Protein AF-I3SYH5-F1 (afdb_monomer_lite)

Organism: Lotus japonicus (NCBI:txid34305)

Structure (mmCIF, N/CA/C/O backbone):
data_AF-I3SYH5-F1
#
_entry.id   AF-I3SYH5-F1
#
loop_
_atom_site.group_PDB
_atom_site.id
_atom_site.type_symbol
_atom_site.label_atom_id
_atom_site.label_alt_id
_atom_site.label_comp_id
_atom_site.label_asym_id
_atom_site.label_entity_id
_atom_site.label_seq_id
_atom_site.pdbx_PDB_ins_code
_atom_site.Cartn_x
_atom_site.Cartn_y
_atom_site.Cartn_z
_atom_site.occupancy
_atom_site.B_iso_or_equiv
_atom_site.auth_seq_id
_atom_site.auth_comp_id
_atom_site.auth_asym_id
_atom_site.auth_atom_id
_atom_site.pdbx_PDB_model_num
ATOM 1 N N . MET A 1 1 ? 0.098 -15.986 -12.088 1.00 41.72 1 MET A N 1
ATOM 2 C CA . MET A 1 1 ? -0.651 -14.912 -11.403 1.00 41.72 1 MET A CA 1
ATOM 3 C C . MET A 1 1 ? -0.326 -13.596 -12.077 1.00 41.72 1 MET A C 1
ATOM 5 O O . MET A 1 1 ? 0.841 -13.251 -12.202 1.00 41.72 1 MET A O 1
ATOM 9 N N . ARG A 1 2 ? -1.33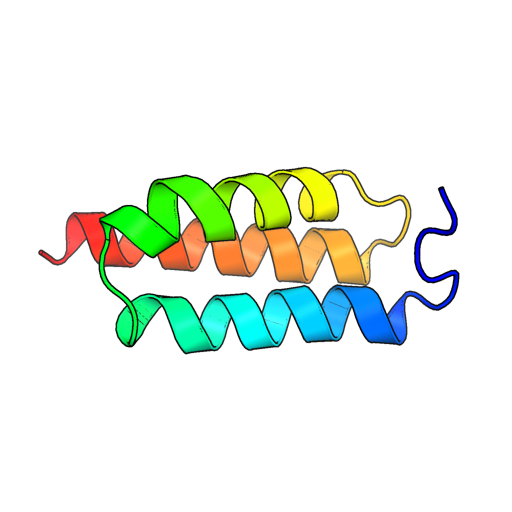7 -12.939 -12.645 1.00 50.31 2 ARG A N 1
ATOM 10 C CA . ARG A 1 2 ? -1.171 -11.753 -13.488 1.00 50.31 2 ARG A CA 1
ATOM 11 C C . ARG A 1 2 ? -1.136 -10.517 -12.586 1.00 50.31 2 ARG A C 1
ATOM 13 O O . ARG A 1 2 ? -2.131 -9.817 -12.496 1.00 50.31 2 ARG A O 1
ATOM 20 N N . LEU A 1 3 ? -0.008 -10.322 -11.897 1.00 52.03 3 LEU A N 1
ATOM 21 C CA . LEU A 1 3 ? 0.324 -9.071 -11.211 1.00 52.03 3 LEU A CA 1
ATOM 22 C C . LEU A 1 3 ? 0.113 -7.933 -12.207 1.00 52.03 3 LEU A C 1
ATOM 24 O O . LEU A 1 3 ? 0.660 -7.998 -13.313 1.00 52.03 3 LEU A O 1
ATOM 28 N N . ASP A 1 4 ? -0.711 -6.951 -11.851 1.00 55.91 4 ASP A N 1
ATOM 29 C CA . ASP A 1 4 ? -0.997 -5.794 -12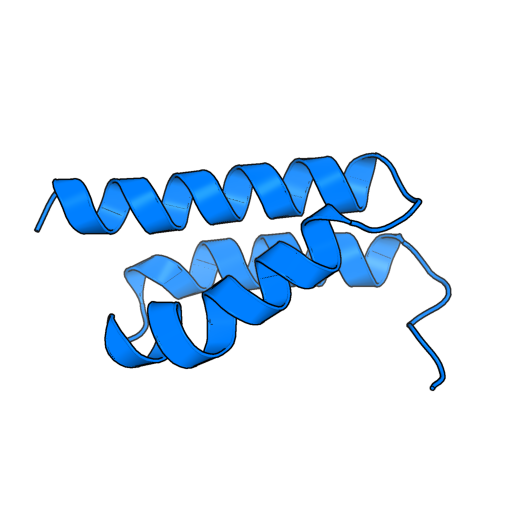.692 1.00 55.91 4 ASP A CA 1
ATOM 30 C C . ASP A 1 4 ? 0.319 -5.225 -13.225 1.00 55.91 4 ASP A C 1
ATOM 32 O O . ASP A 1 4 ? 1.142 -4.706 -12.478 1.00 55.91 4 ASP A O 1
ATOM 36 N N . ARG A 1 5 ? 0.570 -5.392 -14.529 1.00 57.88 5 ARG A N 1
ATOM 37 C CA . ARG A 1 5 ? 1.858 -5.043 -15.162 1.00 57.88 5 ARG A CA 1
ATOM 38 C C . ARG A 1 5 ? 2.117 -3.538 -15.199 1.00 57.88 5 ARG A C 1
ATOM 40 O O . ARG A 1 5 ? 3.132 -3.113 -15.737 1.00 57.88 5 ARG A O 1
ATOM 47 N N . VAL A 1 6 ? 1.180 -2.747 -14.690 1.00 71.81 6 VAL A N 1
ATOM 48 C CA . VAL A 1 6 ? 1.232 -1.296 -14.696 1.00 71.81 6 VAL A CA 1
ATOM 49 C C . VAL A 1 6 ? 1.531 -0.847 -13.264 1.00 71.81 6 VAL A C 1
ATOM 51 O O . VAL A 1 6 ? 0.627 -0.888 -12.425 1.00 71.81 6 VAL A O 1
ATOM 54 N N . PRO A 1 7 ? 2.764 -0.393 -12.977 1.00 70.25 7 PRO A N 1
ATOM 55 C CA . PRO A 1 7 ? 3.148 0.136 -11.666 1.00 70.25 7 PRO A CA 1
ATOM 56 C C . PRO A 1 7 ? 2.181 1.196 -11.130 1.00 70.25 7 PRO A C 1
ATOM 58 O O . PRO A 1 7 ? 1.912 1.252 -9.931 1.00 70.25 7 PRO A O 1
ATOM 61 N N . ASN A 1 8 ? 1.557 1.954 -12.040 1.00 76.19 8 ASN A N 1
ATOM 62 C CA . ASN A 1 8 ? 0.579 2.985 -11.702 1.00 76.19 8 ASN A CA 1
ATOM 63 C C . ASN A 1 8 ? -0.635 2.486 -10.925 1.00 76.19 8 ASN A C 1
ATOM 65 O O . ASN A 1 8 ? -1.214 3.231 -10.140 1.00 76.19 8 ASN A O 1
ATOM 69 N N . ILE A 1 9 ? -1.035 1.234 -11.126 1.00 83.50 9 ILE A N 1
ATOM 70 C CA . ILE A 1 9 ? -2.149 0.653 -10.378 1.00 83.50 9 ILE A CA 1
ATOM 71 C C . ILE A 1 9 ? -1.666 0.282 -8.976 1.00 83.50 9 ILE A C 1
ATOM 73 O O . ILE A 1 9 ? -2.305 0.636 -7.990 1.00 83.50 9 ILE A O 1
ATOM 77 N N . LYS A 1 10 ? -0.495 -0.350 -8.877 1.00 85.56 10 LYS A N 1
ATOM 78 C CA . LYS A 1 10 ? 0.049 -0.857 -7.615 1.00 85.56 10 LYS A CA 1
ATOM 79 C C . LYS A 1 10 ? 0.384 0.245 -6.613 1.00 85.56 10 LYS A C 1
ATOM 81 O O . LYS A 1 10 ? 0.018 0.126 -5.446 1.00 85.56 10 LYS A O 1
ATOM 86 N N . PHE A 1 11 ? 0.998 1.352 -7.045 1.00 88.00 11 PHE A N 1
ATOM 87 C CA . PHE A 1 11 ? 1.247 2.456 -6.112 1.00 88.00 11 PHE A CA 1
ATOM 88 C C . PHE A 1 11 ? -0.055 3.135 -5.671 1.00 88.00 11 PHE A C 1
ATOM 90 O O . PHE A 1 11 ? -0.142 3.637 -4.552 1.00 88.00 11 PHE A O 1
ATOM 97 N N . ASN A 1 12 ? -1.085 3.157 -6.527 1.00 90.81 12 ASN A N 1
ATOM 98 C CA . ASN A 1 12 ? -2.393 3.687 -6.150 1.00 90.81 12 ASN A CA 1
ATOM 99 C C . ASN A 1 12 ? -3.084 2.774 -5.135 1.00 90.81 12 ASN A C 1
ATOM 101 O O . ASN A 1 12 ? -3.696 3.284 -4.202 1.00 90.81 12 ASN A O 1
ATOM 105 N N . VAL A 1 13 ? -2.919 1.451 -5.250 1.00 92.00 13 VAL A N 1
ATOM 106 C CA . VAL A 1 13 ? -3.353 0.507 -4.210 1.00 92.00 13 VAL A CA 1
ATOM 107 C C . VAL A 1 13 ? -2.670 0.835 -2.883 1.00 92.00 13 VAL A C 1
ATOM 109 O O . VAL A 1 13 ? -3.369 0.999 -1.890 1.00 92.00 13 VAL A O 1
ATOM 112 N N . ALA A 1 14 ? -1.347 1.035 -2.860 1.00 93.69 14 ALA A N 1
ATOM 113 C CA . ALA A 1 14 ? -0.639 1.419 -1.634 1.00 93.69 14 ALA A CA 1
ATOM 114 C C . ALA A 1 14 ? -1.184 2.724 -1.014 1.00 93.69 14 ALA A C 1
ATOM 116 O O . ALA A 1 14 ? -1.421 2.784 0.191 1.00 93.69 14 ALA A O 1
ATOM 117 N N . LYS A 1 15 ? -1.462 3.746 -1.837 1.00 93.38 15 LYS A N 1
ATOM 118 C CA . LYS A 1 15 ? -2.048 5.024 -1.387 1.00 93.38 15 LYS A CA 1
ATOM 119 C C . LYS A 1 15 ? -3.465 4.875 -0.830 1.00 93.38 15 LYS A C 1
ATOM 121 O O . LYS A 1 15 ? -3.789 5.488 0.182 1.00 93.38 15 LYS A O 1
ATOM 126 N N . VAL A 1 16 ? -4.313 4.076 -1.479 1.00 95.00 16 VAL A N 1
ATOM 127 C CA . VAL A 1 16 ? -5.682 3.818 -1.004 1.00 95.00 16 VAL A CA 1
ATOM 128 C C . VAL A 1 16 ? -5.651 3.008 0.288 1.00 95.00 16 VAL A C 1
ATOM 130 O O . VAL A 1 16 ? -6.355 3.335 1.233 1.00 95.00 16 VAL A O 1
ATOM 133 N N . LEU A 1 17 ? -4.798 1.989 0.374 1.00 94.00 17 LEU A N 1
ATOM 134 C CA . LEU A 1 17 ? -4.614 1.230 1.608 1.00 94.00 17 LEU A CA 1
ATOM 135 C C . LEU A 1 17 ? -4.166 2.140 2.757 1.00 94.00 17 LEU A C 1
ATOM 137 O O . LEU A 1 17 ? -4.721 2.042 3.846 1.00 94.00 17 LEU A O 1
ATOM 141 N N . GLN A 1 18 ? -3.244 3.074 2.503 1.00 94.19 18 GLN A N 1
ATOM 142 C CA . GLN A 1 18 ? -2.817 4.060 3.497 1.00 94.19 18 GLN A CA 1
ATOM 143 C C . GLN A 1 18 ? -3.973 4.925 4.019 1.00 94.19 18 GLN A C 1
ATOM 145 O O . GLN A 1 18 ? -4.059 5.159 5.223 1.00 94.19 18 GLN A O 1
ATOM 150 N N . SER A 1 19 ? -4.866 5.396 3.142 1.00 94.44 19 SER A N 1
ATOM 151 C CA . SER A 1 19 ? -5.999 6.238 3.550 1.00 94.44 19 SER A CA 1
ATOM 152 C C . SER A 1 19 ? -7.094 5.471 4.293 1.00 94.44 19 SER A C 1
ATOM 154 O O . SER A 1 19 ? -7.862 6.086 5.030 1.00 94.44 19 SER A O 1
ATOM 156 N N . LEU A 1 20 ? -7.155 4.144 4.135 1.00 92.44 20 LEU A N 1
ATOM 157 C CA . LEU A 1 20 ? -8.090 3.274 4.851 1.00 92.44 20 LEU A CA 1
ATOM 158 C C . LEU A 1 20 ? -7.631 2.920 6.271 1.00 92.44 20 LEU A C 1
ATOM 160 O O . LEU A 1 20 ? -8.486 2.623 7.101 1.00 92.44 20 LEU A O 1
ATOM 164 N N . ILE A 1 21 ? -6.326 2.978 6.570 1.00 91.75 21 ILE A N 1
ATOM 165 C CA . ILE A 1 21 ? -5.760 2.651 7.895 1.00 91.75 21 ILE A CA 1
ATOM 166 C C . ILE A 1 21 ? -6.517 3.317 9.062 1.00 91.75 21 ILE A C 1
ATOM 168 O O . ILE A 1 21 ? -6.865 2.596 9.990 1.00 91.75 21 ILE A O 1
ATOM 172 N N . PRO A 1 22 ? -6.809 4.637 9.061 1.00 91.00 22 PRO A N 1
ATOM 173 C CA . PRO A 1 22 ? -7.520 5.271 10.177 1.00 91.00 22 PRO A CA 1
ATOM 174 C C . PRO A 1 22 ? -9.041 5.029 10.175 1.00 91.00 22 PRO A C 1
ATOM 176 O O . PRO A 1 22 ? -9.728 5.514 11.068 1.00 91.00 22 PR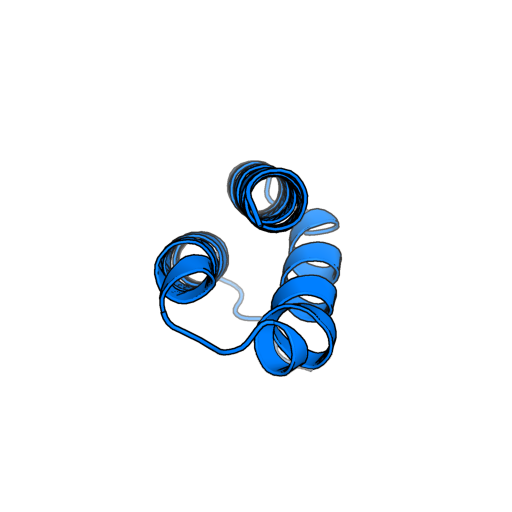O A O 1
ATOM 179 N N . ILE A 1 23 ? -9.586 4.360 9.153 1.00 92.94 23 ILE A N 1
ATOM 180 C CA . ILE A 1 23 ? -11.034 4.178 8.951 1.00 92.94 23 ILE A CA 1
ATOM 181 C C . ILE A 1 23 ? -11.477 2.778 9.385 1.00 92.94 23 ILE A C 1
ATOM 183 O O . ILE A 1 23 ? -12.588 2.607 9.886 1.00 92.94 23 ILE A O 1
ATOM 187 N N . VAL A 1 24 ? -10.635 1.772 9.148 1.00 91.06 24 VAL A N 1
ATOM 188 C CA . VAL A 1 24 ? -10.951 0.368 9.430 1.00 91.06 24 VAL A CA 1
ATOM 189 C C . VAL A 1 24 ? -10.478 -0.046 10.823 1.00 91.06 24 VAL A C 1
ATOM 191 O O . VAL A 1 24 ? -9.632 0.603 11.430 1.00 91.06 24 VAL A O 1
ATOM 194 N N . GLU A 1 25 ? -11.014 -1.156 11.329 1.00 91.44 25 GLU A N 1
ATOM 195 C CA . GLU A 1 25 ? -10.565 -1.738 12.595 1.00 91.44 25 GLU A CA 1
ATOM 196 C C . GLU A 1 25 ? -9.101 -2.191 12.525 1.00 91.44 25 GLU A C 1
ATOM 198 O O . GLU A 1 25 ? -8.630 -2.672 11.491 1.00 91.44 25 GLU A O 1
ATOM 203 N N . GLU A 1 26 ? -8.403 -2.132 13.660 1.00 89.00 26 GLU A N 1
ATOM 204 C CA . GLU A 1 26 ? -7.009 -2.577 13.777 1.00 89.00 26 GLU A CA 1
ATOM 205 C C . GLU A 1 26 ? -6.817 -4.026 13.301 1.00 89.00 26 GLU A C 1
ATOM 207 O O . GLU A 1 26 ? -5.849 -4.332 12.605 1.00 89.00 26 GLU A O 1
ATOM 212 N N . SER A 1 27 ? -7.790 -4.902 13.570 1.00 92.25 27 SER A N 1
ATOM 213 C CA . SER A 1 27 ? -7.792 -6.294 13.109 1.00 92.25 27 SER A CA 1
ATOM 214 C C . SER A 1 27 ? -7.702 -6.410 11.579 1.00 92.25 27 SER A C 1
ATOM 216 O O . SER A 1 27 ? -7.008 -7.285 11.057 1.00 92.25 27 SER A O 1
ATOM 218 N N . VAL A 1 28 ? -8.360 -5.511 10.842 1.00 93.19 28 VAL A N 1
ATOM 219 C CA . VAL A 1 28 ? -8.328 -5.456 9.374 1.00 93.19 28 VAL A CA 1
ATOM 220 C C . VAL A 1 28 ? -6.990 -4.899 8.897 1.00 93.19 28 VAL A C 1
ATOM 222 O O . VAL A 1 28 ? -6.417 -5.412 7.928 1.00 93.19 28 VAL A O 1
ATOM 225 N N . VAL A 1 29 ? -6.456 -3.893 9.598 1.00 92.69 29 VAL A N 1
ATOM 226 C CA . VAL A 1 29 ? -5.127 -3.345 9.305 1.00 92.69 29 VAL A CA 1
ATOM 227 C C . VAL A 1 29 ? -4.064 -4.439 9.418 1.00 92.69 29 VAL A C 1
ATOM 229 O O . VAL A 1 29 ? -3.276 -4.625 8.492 1.00 92.69 29 VAL A O 1
ATOM 232 N N . GLU A 1 30 ? -4.061 -5.201 10.511 1.00 92.25 30 GLU A N 1
ATOM 233 C CA . GLU A 1 30 ? -3.051 -6.228 10.773 1.00 92.25 30 GLU A CA 1
ATOM 234 C C . GLU A 1 30 ? -3.170 -7.452 9.868 1.00 92.25 30 GLU A C 1
ATOM 236 O O . GLU A 1 30 ? -2.159 -7.925 9.351 1.00 92.25 30 GLU A O 1
ATOM 241 N N . ASN A 1 31 ? -4.386 -7.963 9.668 1.00 93.19 31 ASN A N 1
ATOM 242 C CA . ASN A 1 31 ? -4.580 -9.242 8.984 1.00 93.19 31 ASN A CA 1
ATOM 243 C C . ASN A 1 31 ? -4.710 -9.107 7.463 1.00 93.19 31 ASN A C 1
ATOM 245 O O . ASN A 1 31 ? -4.547 -10.096 6.754 1.00 93.19 31 ASN A O 1
ATOM 249 N N . THR A 1 32 ? -5.025 -7.911 6.951 1.00 93.38 32 THR A N 1
ATOM 250 C CA . THR A 1 32 ? -5.270 -7.695 5.513 1.00 93.38 32 THR A CA 1
ATOM 251 C C . THR A 1 32 ? -4.369 -6.617 4.927 1.00 93.38 32 THR A C 1
ATOM 253 O O . THR A 1 32 ? -3.627 -6.884 3.983 1.00 93.38 32 THR A O 1
ATOM 256 N N . ILE A 1 33 ? -4.390 -5.403 5.483 1.00 93.81 33 ILE A N 1
ATOM 257 C CA . ILE A 1 33 ? -3.681 -4.264 4.880 1.00 93.81 33 ILE A CA 1
ATOM 258 C C . ILE A 1 33 ? -2.163 -4.444 4.982 1.00 93.81 33 ILE A C 1
ATOM 260 O O . ILE A 1 33 ? -1.455 -4.283 3.987 1.00 93.81 33 ILE A O 1
ATOM 264 N N . ARG A 1 34 ? -1.653 -4.806 6.163 1.00 93.25 34 ARG A N 1
ATOM 265 C CA . ARG A 1 34 ? -0.214 -4.937 6.414 1.00 93.25 34 ARG A CA 1
ATOM 266 C C . ARG A 1 34 ? 0.442 -6.016 5.539 1.00 93.25 34 ARG A C 1
ATOM 268 O O . ARG A 1 34 ? 1.447 -5.682 4.914 1.00 93.25 34 ARG A O 1
ATOM 275 N N . PRO A 1 35 ? -0.100 -7.245 5.396 1.00 95.31 35 PRO A N 1
ATOM 276 C CA . PRO A 1 35 ? 0.448 -8.240 4.472 1.00 95.31 35 PRO A CA 1
ATOM 277 C C . PRO A 1 35 ? 0.488 -7.756 3.018 1.00 95.31 35 PRO A C 1
ATOM 279 O O . PRO A 1 35 ? 1.510 -7.919 2.355 1.00 95.31 35 PRO A O 1
ATOM 282 N N . CYS A 1 36 ? -0.572 -7.092 2.539 1.00 94.50 36 CYS A N 1
ATOM 283 C CA . CYS A 1 36 ? -0.596 -6.534 1.185 1.00 94.50 36 CYS A CA 1
ATOM 284 C C . CYS A 1 36 ? 0.468 -5.448 0.982 1.00 94.50 36 CYS A C 1
ATOM 286 O O . CYS A 1 36 ? 1.127 -5.410 -0.054 1.00 94.50 36 CYS A O 1
ATOM 288 N N . LEU A 1 37 ? 0.659 -4.562 1.961 1.00 95.38 37 LEU A N 1
ATOM 289 C CA . LEU A 1 37 ? 1.686 -3.527 1.878 1.00 95.38 37 LEU A CA 1
ATOM 290 C C . LEU A 1 37 ? 3.108 -4.104 1.957 1.00 95.38 37 LEU A C 1
ATOM 292 O O . LEU A 1 37 ? 3.996 -3.584 1.289 1.00 95.38 37 LEU A O 1
ATOM 296 N N . VAL A 1 38 ? 3.330 -5.183 2.716 1.00 95.31 38 VAL A N 1
ATOM 297 C CA . V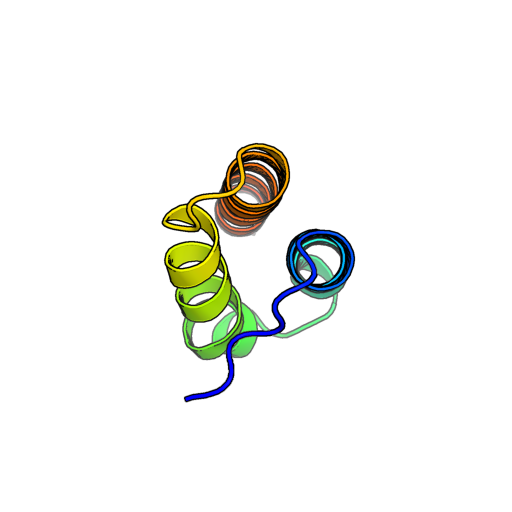AL A 1 38 ? 4.619 -5.898 2.729 1.00 95.31 38 VAL A CA 1
ATOM 298 C C . VAL A 1 38 ? 4.920 -6.485 1.351 1.00 95.31 38 VAL A C 1
ATOM 300 O O . VAL A 1 38 ? 6.004 -6.248 0.827 1.00 95.31 38 VAL A O 1
ATOM 303 N N . GLU A 1 39 ? 3.955 -7.149 0.713 1.00 93.75 39 GLU A N 1
ATOM 304 C CA . GLU A 1 39 ? 4.130 -7.676 -0.649 1.00 93.75 39 GLU A CA 1
ATOM 305 C C . GLU A 1 39 ? 4.458 -6.556 -1.654 1.00 93.75 39 GLU A C 1
ATOM 307 O O . GLU A 1 39 ? 5.381 -6.675 -2.457 1.00 93.75 39 GLU A O 1
ATOM 312 N N . LEU A 1 40 ? 3.757 -5.420 -1.572 1.00 92.94 40 LEU A N 1
ATOM 313 C CA . LEU A 1 40 ? 4.029 -4.254 -2.420 1.00 92.94 40 LEU A CA 1
ATOM 314 C C . LEU A 1 40 ? 5.390 -3.599 -2.124 1.00 92.94 40 LEU A C 1
ATOM 316 O O . LEU A 1 40 ? 5.982 -2.990 -3.014 1.00 92.94 40 LEU A O 1
ATOM 320 N N . SER A 1 41 ? 5.912 -3.726 -0.902 1.00 94.31 41 SER A N 1
ATOM 321 C CA . SER A 1 41 ? 7.232 -3.195 -0.537 1.00 94.31 41 SER A CA 1
ATOM 322 C C . SER A 1 41 ? 8.396 -3.959 -1.181 1.00 94.31 41 SER A C 1
ATOM 324 O O . SER A 1 41 ? 9.502 -3.425 -1.271 1.00 94.31 41 SER A O 1
ATOM 326 N N . GLU A 1 42 ? 8.140 -5.165 -1.693 1.00 93.25 42 GLU A N 1
ATOM 327 C CA . GLU A 1 42 ? 9.101 -5.995 -2.427 1.00 93.25 42 GLU A CA 1
ATOM 328 C C . GLU A 1 42 ? 8.968 -5.853 -3.958 1.00 93.25 42 GLU A C 1
ATOM 330 O O . GLU A 1 42 ? 9.690 -6.508 -4.714 1.00 93.25 42 GLU A O 1
ATOM 335 N N . ASP A 1 43 ? 8.070 -4.987 -4.445 1.00 92.75 43 ASP A N 1
ATOM 336 C CA . ASP A 1 43 ? 7.830 -4.799 -5.879 1.00 92.75 43 ASP A CA 1
ATOM 337 C C . ASP A 1 43 ? 9.088 -4.277 -6.609 1.00 92.75 43 ASP A C 1
ATOM 339 O O . ASP A 1 43 ? 9.822 -3.452 -6.064 1.00 92.75 43 ASP A O 1
ATOM 343 N N . PRO A 1 44 ? 9.387 -4.706 -7.850 1.00 90.12 44 PRO A N 1
ATOM 344 C CA . PRO A 1 44 ? 10.534 -4.192 -8.606 1.00 90.12 44 PRO A CA 1
ATOM 345 C C . PRO A 1 44 ? 10.450 -2.691 -8.926 1.00 90.12 44 PRO A C 1
ATOM 347 O O . PRO A 1 44 ? 11.493 -2.057 -9.123 1.00 90.12 44 PRO A O 1
ATOM 350 N N . ASP A 1 45 ? 9.257 -2.098 -8.942 1.00 92.25 45 ASP A N 1
ATOM 351 C CA . ASP A 1 45 ? 9.074 -0.672 -9.191 1.00 92.25 45 ASP A CA 1
ATOM 352 C C . ASP A 1 45 ? 9.370 0.185 -7.947 1.00 92.25 45 ASP A C 1
ATOM 354 O O . ASP A 1 45 ? 8.892 -0.077 -6.843 1.00 92.25 45 ASP A O 1
ATOM 358 N N . VAL A 1 46 ? 10.189 1.225 -8.124 1.00 91.50 46 VAL A N 1
ATOM 359 C CA . VAL A 1 46 ? 10.660 2.086 -7.027 1.00 91.50 46 VAL A CA 1
ATOM 360 C C . VAL A 1 46 ? 9.511 2.853 -6.375 1.00 91.50 46 VAL A C 1
ATOM 362 O O . VAL A 1 46 ? 9.490 2.964 -5.147 1.00 91.50 46 VAL A O 1
ATOM 365 N N . ASP A 1 47 ? 8.558 3.351 -7.165 1.00 90.31 47 ASP A N 1
ATOM 366 C CA . ASP A 1 47 ? 7.442 4.136 -6.644 1.00 90.31 47 ASP A CA 1
ATOM 367 C C . ASP A 1 47 ? 6.518 3.236 -5.827 1.00 90.31 47 ASP A C 1
ATOM 369 O O . ASP A 1 47 ? 6.118 3.596 -4.719 1.00 90.31 47 ASP A O 1
ATOM 373 N N . VAL A 1 48 ? 6.238 2.027 -6.322 1.00 92.31 48 VAL A N 1
ATOM 374 C CA . VAL A 1 48 ? 5.422 1.047 -5.591 1.00 92.31 48 VAL A CA 1
ATOM 375 C C . VAL A 1 48 ? 6.038 0.741 -4.224 1.00 92.31 48 VAL A C 1
ATOM 377 O O . VAL A 1 48 ? 5.341 0.866 -3.213 1.00 92.31 48 VAL A O 1
ATOM 380 N N . ARG A 1 49 ? 7.347 0.450 -4.162 1.00 94.94 49 ARG A N 1
ATOM 381 C CA . ARG A 1 49 ? 8.038 0.208 -2.882 1.00 94.94 49 ARG A CA 1
ATOM 382 C C . ARG A 1 49 ? 7.995 1.410 -1.953 1.00 94.94 49 ARG A C 1
ATOM 384 O O . ARG A 1 49 ? 7.777 1.249 -0.751 1.00 94.94 49 ARG A O 1
ATOM 391 N N . PHE A 1 50 ? 8.221 2.607 -2.491 1.00 94.94 50 PHE A N 1
ATOM 392 C CA . PHE A 1 50 ? 8.226 3.842 -1.715 1.00 94.94 50 PHE A CA 1
ATOM 393 C C . PHE A 1 50 ? 6.866 4.092 -1.052 1.00 94.94 50 PHE A C 1
ATOM 395 O O . PHE A 1 50 ? 6.798 4.257 0.168 1.00 94.94 50 PHE A O 1
ATOM 402 N N . PHE A 1 51 ? 5.776 4.051 -1.826 1.00 95.19 51 PHE A N 1
ATOM 403 C CA . PHE A 1 51 ? 4.429 4.283 -1.299 1.00 95.19 51 PHE A CA 1
ATOM 404 C C . PHE A 1 51 ? 3.973 3.165 -0.356 1.00 95.19 51 PHE A C 1
ATOM 406 O O . PHE A 1 51 ? 3.347 3.452 0.663 1.00 95.19 51 PHE A O 1
ATOM 413 N N . ALA A 1 52 ? 4.328 1.908 -0.633 1.00 95.75 52 ALA A N 1
ATOM 414 C CA . ALA A 1 52 ? 4.033 0.794 0.266 1.00 95.75 52 ALA A CA 1
ATOM 415 C C . ALA A 1 52 ? 4.750 0.936 1.619 1.00 95.75 52 ALA A C 1
ATOM 417 O O . ALA A 1 52 ? 4.131 0.790 2.673 1.00 95.75 52 ALA A O 1
ATOM 418 N N . SER A 1 53 ? 6.034 1.305 1.599 1.00 95.50 53 SER A N 1
ATOM 419 C CA . SER A 1 53 ? 6.833 1.520 2.814 1.00 95.50 53 SER A CA 1
ATOM 420 C C . SER A 1 53 ? 6.313 2.699 3.637 1.00 95.50 53 SER A C 1
ATOM 422 O O . SER A 1 53 ? 6.240 2.621 4.862 1.00 95.50 53 SER A O 1
ATOM 424 N N . GLN A 1 54 ? 5.901 3.782 2.972 1.00 95.38 54 GLN A N 1
ATOM 425 C CA . GLN A 1 54 ? 5.279 4.930 3.629 1.00 95.38 54 GLN A CA 1
ATOM 426 C C . GLN A 1 54 ? 3.954 4.541 4.303 1.00 95.38 54 GLN A C 1
ATOM 428 O O . GLN A 1 54 ? 3.709 4.921 5.448 1.00 95.38 54 GLN A O 1
ATOM 433 N N . ALA A 1 55 ? 3.121 3.747 3.626 1.00 95.06 55 ALA A N 1
ATOM 434 C CA . ALA A 1 55 ? 1.863 3.258 4.177 1.00 95.06 55 ALA A CA 1
ATOM 435 C C . ALA A 1 55 ? 2.074 2.325 5.385 1.00 95.06 55 ALA A C 1
ATOM 437 O O . ALA A 1 55 ? 1.354 2.442 6.377 1.00 95.06 55 ALA A O 1
ATOM 438 N N . LEU A 1 56 ? 3.093 1.455 5.347 1.00 94.62 56 LEU A N 1
ATOM 439 C CA . LEU A 1 56 ? 3.478 0.613 6.488 1.00 94.62 56 LEU A CA 1
ATOM 440 C C . LEU A 1 56 ? 3.860 1.458 7.707 1.00 94.62 56 LEU A C 1
ATOM 442 O O . LEU A 1 56 ? 3.344 1.221 8.797 1.00 94.62 56 LEU A O 1
ATOM 446 N N . GLN A 1 57 ? 4.682 2.492 7.519 1.00 92.88 57 GLN A N 1
ATOM 447 C CA . GLN A 1 57 ? 5.045 3.409 8.604 1.00 92.88 57 GLN A CA 1
ATOM 448 C C . GLN A 1 57 ? 3.823 4.135 9.179 1.00 92.88 57 GLN A C 1
ATOM 450 O O . GLN A 1 57 ? 3.733 4.3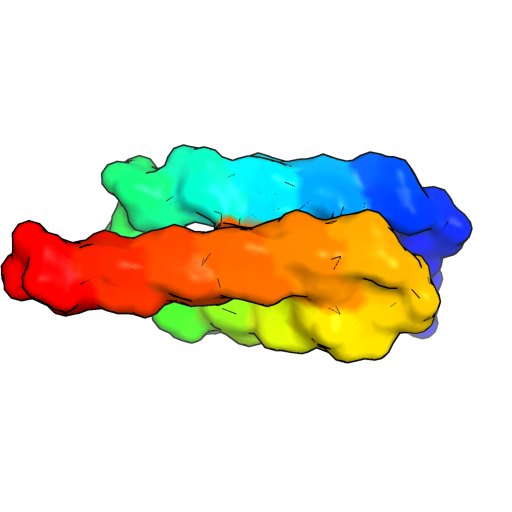15 10.391 1.00 92.88 57 GLN A O 1
ATOM 455 N N . SER A 1 58 ? 2.865 4.529 8.333 1.00 89.00 58 SER A N 1
ATOM 456 C CA . SER A 1 58 ? 1.596 5.093 8.804 1.00 89.00 58 SER A CA 1
ATOM 457 C C . SER A 1 58 ? 0.801 4.088 9.639 1.00 89.00 58 SER A C 1
ATOM 459 O O . SER A 1 58 ? 0.260 4.470 10.673 1.00 89.00 58 SER A O 1
ATOM 461 N N . SER A 1 59 ? 0.769 2.810 9.241 1.00 86.81 59 SER A N 1
ATOM 462 C CA . SER A 1 59 ? 0.080 1.759 10.005 1.00 86.81 59 SER A CA 1
ATOM 463 C C . SER A 1 59 ? 0.689 1.544 11.391 1.00 86.81 59 SER A C 1
ATOM 465 O O . SER A 1 59 ? -0.045 1.341 12.353 1.00 86.81 59 SER A O 1
ATOM 467 N N . ASP A 1 60 ? 2.013 1.661 11.513 1.00 84.31 60 ASP A N 1
ATOM 468 C CA . ASP A 1 60 ? 2.712 1.505 12.789 1.00 84.31 60 ASP A CA 1
ATOM 469 C C . ASP A 1 60 ? 2.552 2.750 13.689 1.00 84.31 60 ASP A C 1
ATOM 471 O O . ASP A 1 60 ? 2.496 2.625 14.912 1.00 84.31 60 ASP A O 1
ATOM 475 N N . GLN A 1 61 ? 2.418 3.954 13.113 1.00 79.00 61 GLN A N 1
ATOM 476 C CA . GLN A 1 61 ? 2.159 5.178 13.886 1.00 79.00 61 GLN A CA 1
ATOM 477 C C . GLN A 1 61 ? 0.777 5.179 14.548 1.00 79.00 61 GLN A C 1
ATOM 479 O O . GLN A 1 61 ? 0.678 5.589 15.702 1.00 79.00 61 GLN A O 1
ATOM 484 N N . VAL A 1 62 ? -0.266 4.681 13.869 1.00 71.38 62 VAL A N 1
ATOM 485 C CA . VAL A 1 62 ? -1.626 4.605 14.446 1.00 71.38 62 VAL A CA 1
ATOM 486 C C . VAL A 1 62 ? -1.660 3.722 15.698 1.00 71.38 62 VAL A C 1
ATOM 488 O O . VAL A 1 62 ? -2.350 4.047 16.667 1.00 71.38 62 VAL A O 1
ATOM 491 N N . LYS A 1 63 ? -0.848 2.659 15.725 1.00 67.06 63 LYS A N 1
ATOM 492 C CA . LYS A 1 63 ? -0.713 1.775 16.891 1.00 67.06 63 LYS A CA 1
ATOM 493 C C . LYS A 1 63 ? -0.044 2.435 18.095 1.00 67.06 63 LYS A C 1
ATOM 495 O O . LYS A 1 63 ? -0.314 2.037 19.217 1.00 67.06 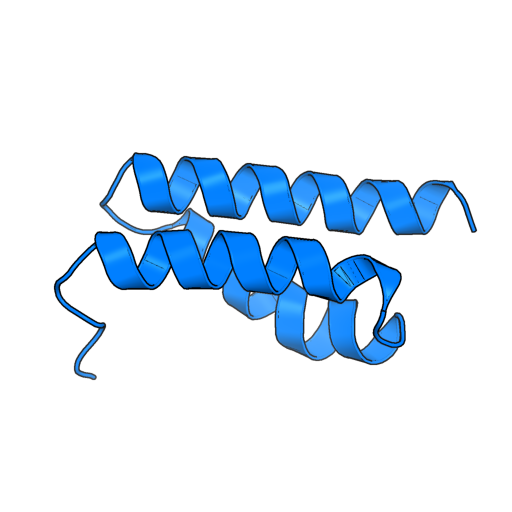63 LYS A O 1
ATOM 500 N N . MET A 1 64 ? 0.827 3.427 17.889 1.00 62.28 64 MET A N 1
ATOM 501 C CA . MET A 1 64 ? 1.484 4.147 18.993 1.00 62.28 64 MET A CA 1
ATOM 502 C C . MET A 1 64 ? 0.651 5.304 19.552 1.00 62.28 64 MET A C 1
ATOM 504 O O . MET A 1 64 ? 0.967 5.818 20.623 1.00 62.28 64 MET A O 1
ATOM 508 N N . SER A 1 65 ? -0.383 5.738 18.832 1.00 58.75 65 SER A N 1
ATOM 509 C CA . SER A 1 65 ? -1.273 6.829 19.246 1.00 58.75 65 SER A CA 1
ATOM 510 C C . SER A 1 65 ? -2.573 6.366 19.915 1.00 58.75 65 SER A C 1
ATOM 512 O O . SER A 1 65 ? -3.392 7.221 20.253 1.00 58.75 65 SER A O 1
ATOM 514 N N . SER A 1 66 ? -2.765 5.051 20.073 1.00 52.22 66 SER A N 1
ATOM 515 C CA . SER A 1 66 ? -3.969 4.428 20.648 1.00 52.22 66 SER A CA 1
ATOM 516 C C . SER A 1 66 ? -3.735 3.908 22.065 1.00 52.22 66 SER A C 1
ATOM 518 O O . SER A 1 66 ? -2.594 3.486 22.355 1.00 52.22 66 SER A O 1
#

Sequence (66 aa):
MRLDRVPNIKFNVAKVLQSLIPIVEESVVENTIRPCLVELSEDPDVDVRFFASQALQSSDQVKMSS

InterPro domains:
  IPR000357 HEAT repeat [PF02985] (33-57)
  IPR011989 Armadillo-like helical [G3DSA:1.25.10.10] (1-58)
  IPR016024 Armadillo-type fold [SSF48371] (4-57)
  IPR021133 HEAT, type 2 [PS50077] (33-66)
  IPR051023 Protein Phosphatase 2A Regulatory Subunit A [PTHR10648] (3-65)

Radius of gyration: 11.63 Å; chains: 1; bounding box: 22×22×36 Å

Secondary structure (DSSP, 8-state):
----S-HHHHHHHHHHHHHHTTTS-HHHIIIIIHHHHHHHHT-SSHHHHHHHHHHHHHHHHHHH--

Foldseek 3Di:
DCDPPDVVVLLVLLVVLLVCLVVDDLCCCVPPSLVSLVVQLPDPDPSSVVSSVVSNVSNVVVVVVD

pLDDT: mean 85.96, std 13.63, range [41.72, 95.75]